Protein AF-A0A355RIX0-F1 (afdb_monomer)

Structure (mmCIF, N/CA/C/O backbone):
data_AF-A0A355RIX0-F1
#
_entry.id   AF-A0A355RIX0-F1
#
loop_
_atom_site.group_PDB
_atom_site.id
_atom_site.type_symbol
_atom_site.label_atom_id
_atom_site.label_alt_id
_atom_site.label_comp_id
_atom_site.label_asym_id
_atom_site.label_entity_id
_atom_site.label_seq_id
_atom_site.pdbx_PDB_ins_code
_atom_site.Cartn_x
_atom_site.Cartn_y
_atom_site.Cartn_z
_atom_site.occupancy
_atom_site.B_iso_or_equiv
_atom_site.auth_seq_id
_atom_site.auth_comp_id
_atom_site.auth_asym_id
_atom_site.auth_atom_id
_atom_site.pdbx_PDB_model_num
ATOM 1 N N . MET A 1 1 ? 2.000 8.463 41.512 1.00 55.62 1 MET A N 1
ATOM 2 C CA . MET A 1 1 ? 0.893 8.810 40.593 1.00 55.62 1 MET A CA 1
ATOM 3 C C . MET A 1 1 ? 0.881 7.784 39.482 1.00 55.62 1 MET A C 1
ATOM 5 O O . MET A 1 1 ? 1.932 7.549 38.903 1.00 55.62 1 MET A O 1
ATOM 9 N N . ASP A 1 2 ? -0.264 7.155 39.244 1.00 76.00 2 ASP A N 1
ATOM 10 C CA . ASP A 1 2 ? -0.423 6.110 38.233 1.00 76.00 2 ASP A CA 1
ATOM 11 C C . ASP A 1 2 ? -0.335 6.712 36.818 1.00 76.00 2 ASP A C 1
ATOM 13 O O . ASP A 1 2 ? -0.989 7.718 36.504 1.00 76.00 2 ASP A O 1
ATOM 17 N N . LEU A 1 3 ? 0.518 6.127 35.974 1.00 73.62 3 LEU A N 1
ATOM 18 C CA . LEU A 1 3 ? 0.704 6.540 34.583 1.00 73.62 3 LEU A CA 1
ATOM 19 C C . LEU A 1 3 ? -0.632 6.483 33.835 1.00 73.62 3 LEU A C 1
ATOM 21 O O . LEU A 1 3 ? -0.938 7.393 33.064 1.00 73.62 3 LEU A O 1
ATOM 25 N N . PHE A 1 4 ? -1.450 5.471 34.129 1.00 76.00 4 PHE A N 1
ATOM 26 C CA . PHE A 1 4 ? -2.758 5.278 33.516 1.00 76.00 4 PHE A CA 1
ATOM 27 C C . PHE A 1 4 ? -3.688 6.475 33.759 1.00 76.00 4 PHE A C 1
ATOM 29 O O . PHE A 1 4 ? -4.165 7.091 32.809 1.00 76.00 4 PHE A O 1
ATOM 36 N N . LEU A 1 5 ? -3.839 6.901 35.018 1.00 77.50 5 LEU A N 1
ATOM 37 C CA . LEU A 1 5 ? -4.667 8.058 35.394 1.00 77.50 5 LEU A CA 1
ATOM 38 C C . LEU A 1 5 ? -4.159 9.373 34.786 1.00 77.50 5 LEU A C 1
ATOM 40 O O . LEU A 1 5 ? -4.931 10.293 34.505 1.00 77.50 5 LEU A O 1
ATOM 44 N N . THR A 1 6 ? -2.845 9.484 34.592 1.00 79.62 6 THR A N 1
ATOM 45 C CA . THR A 1 6 ? -2.223 10.672 33.993 1.00 79.62 6 THR A CA 1
ATOM 46 C C . THR A 1 6 ? -2.480 10.729 32.485 1.00 79.62 6 THR A C 1
ATOM 48 O O . THR A 1 6 ? -2.741 11.806 31.944 1.00 79.62 6 THR A O 1
ATOM 51 N N . LEU A 1 7 ? -2.443 9.575 31.811 1.00 73.88 7 LEU A N 1
ATOM 52 C CA . LEU A 1 7 ? -2.765 9.440 30.391 1.00 73.88 7 LEU A CA 1
ATOM 53 C C . LEU A 1 7 ? -4.255 9.650 30.132 1.00 73.88 7 LEU A C 1
ATOM 55 O O . LEU A 1 7 ? -4.596 10.396 29.222 1.00 73.88 7 LEU A O 1
ATOM 59 N N . GLU A 1 8 ? -5.125 9.080 30.964 1.00 75.00 8 GLU A N 1
ATOM 60 C CA . GLU A 1 8 ? -6.579 9.234 30.868 1.00 75.00 8 GLU A CA 1
ATOM 61 C C . GLU A 1 8 ? -6.997 10.707 31.003 1.00 75.00 8 GLU A C 1
ATOM 63 O O . GLU A 1 8 ? -7.728 11.236 30.165 1.00 75.00 8 GLU A O 1
ATOM 68 N N . LYS A 1 9 ? -6.440 11.436 31.982 1.00 74.62 9 LYS A N 1
ATOM 69 C CA . LYS A 1 9 ? -6.694 12.880 32.153 1.00 74.62 9 LYS A CA 1
ATOM 70 C C . LYS A 1 9 ? -6.189 13.739 30.993 1.00 74.62 9 LYS A C 1
ATOM 72 O O . LYS A 1 9 ? -6.737 14.813 30.751 1.00 74.62 9 LYS A O 1
ATOM 77 N N . LYS A 1 10 ? -5.132 13.303 30.300 1.00 72.56 10 LYS A N 1
ATOM 78 C CA . LYS A 1 10 ? -4.565 13.993 29.127 1.00 72.56 10 LYS A CA 1
ATOM 79 C C . LYS A 1 10 ? -5.122 13.475 27.800 1.00 72.56 10 LYS A C 1
ATOM 81 O O . LYS A 1 10 ? -4.787 14.025 26.747 1.00 72.56 10 LYS A O 1
ATOM 86 N N . GLN A 1 11 ? -5.974 12.453 27.829 1.00 67.38 11 GLN A N 1
ATOM 87 C CA . GLN A 1 11 ? -6.602 11.908 26.641 1.00 67.38 11 GLN A CA 1
ATOM 88 C C . GLN A 1 11 ? -7.603 12.938 26.118 1.00 67.38 11 GLN A C 1
ATOM 90 O O . GLN A 1 11 ? -8.541 13.345 26.805 1.00 67.38 11 GLN A O 1
ATOM 95 N N . ARG A 1 12 ? -7.383 13.423 24.892 1.00 59.34 12 ARG A N 1
ATOM 96 C CA . ARG A 1 12 ? -8.310 14.366 24.260 1.00 59.34 12 ARG A CA 1
ATOM 97 C C . ARG A 1 12 ? -9.691 13.715 24.196 1.00 59.34 12 ARG A C 1
ATOM 99 O O . ARG A 1 12 ? -9.841 12.687 23.542 1.00 59.34 12 ARG A O 1
ATOM 106 N N . LYS A 1 13 ? -10.708 14.360 24.778 1.00 60.53 13 LYS A N 1
ATOM 107 C CA . LYS A 1 13 ? -12.136 14.047 24.564 1.00 60.53 13 LYS A CA 1
ATOM 108 C C . LYS A 1 13 ? -12.578 14.431 23.141 1.00 60.53 13 LYS A C 1
ATOM 110 O O . LYS A 1 13 ? -13.566 15.132 22.954 1.00 60.53 13 LYS A O 1
ATOM 115 N N . GLN A 1 14 ? -11.795 14.074 22.126 1.00 60.41 14 GLN A N 1
ATOM 116 C CA . GLN A 1 14 ? -12.162 14.302 20.736 1.00 60.41 14 GLN A CA 1
ATOM 117 C C . GLN A 1 14 ? -13.136 13.210 20.317 1.00 60.41 14 GLN A C 1
ATOM 119 O O . GLN A 1 14 ? -12.836 12.023 20.426 1.00 60.41 14 GLN A O 1
ATOM 124 N N . ASN A 1 15 ? -14.304 13.627 19.830 1.00 71.81 15 ASN A N 1
ATOM 125 C CA . ASN A 1 15 ? -15.243 12.720 19.193 1.00 71.81 15 ASN A CA 1
ATOM 126 C C . ASN A 1 15 ? -14.520 12.016 18.032 1.00 71.81 15 ASN A C 1
ATOM 128 O O . ASN A 1 15 ? -13.824 12.673 17.252 1.00 71.81 15 ASN A O 1
ATOM 132 N N . TYR A 1 16 ? -14.668 10.695 17.915 1.00 74.19 16 TYR A N 1
ATOM 133 C CA . TYR A 1 16 ? -14.005 9.897 16.880 1.00 74.19 16 TYR A CA 1
ATOM 134 C C . TYR A 1 16 ? -14.241 10.467 15.473 1.00 74.19 16 TYR A C 1
ATOM 136 O O . TYR A 1 16 ? -13.328 10.503 14.650 1.00 74.19 16 TYR A O 1
ATOM 144 N N . GLN A 1 17 ? -15.429 11.027 15.236 1.00 77.50 17 GLN A N 1
ATOM 145 C CA . GLN A 1 17 ? -15.791 11.683 13.977 1.00 77.50 17 GLN A CA 1
ATOM 146 C C . GLN A 1 17 ? -14.834 12.816 13.561 1.00 77.50 17 GLN A C 1
ATOM 148 O O . GLN A 1 17 ? -14.722 13.131 12.382 1.00 77.50 17 GLN A O 1
ATOM 153 N N . GLN A 1 18 ? -14.125 13.424 14.513 1.00 79.88 18 GLN A N 1
ATOM 154 C CA . GLN A 1 18 ? -13.198 14.533 14.281 1.00 79.88 18 GLN A CA 1
ATOM 155 C C . GLN A 1 18 ? -11.724 14.096 14.250 1.00 79.88 18 GLN A C 1
ATOM 157 O O . GLN A 1 18 ? -10.841 14.940 14.058 1.00 79.88 18 GLN A O 1
ATOM 162 N N . CYS A 1 19 ? -11.434 12.807 14.453 1.00 85.56 19 CYS A N 1
ATOM 163 C CA . CYS A 1 19 ? -10.064 12.307 14.479 1.00 85.56 19 CYS A CA 1
ATOM 164 C C . CYS A 1 19 ? -9.436 12.280 13.077 1.00 85.56 19 CYS A C 1
ATOM 166 O O . CYS A 1 19 ? -10.123 12.255 12.055 1.00 85.56 19 CYS A O 1
ATOM 168 N N . SER A 1 20 ? -8.103 12.267 13.018 1.00 88.50 20 SER A N 1
ATOM 169 C CA . SER A 1 20 ? -7.373 12.281 11.745 1.00 88.50 20 SER A CA 1
ATOM 170 C C . SER A 1 20 ? -7.647 11.060 10.866 1.00 88.50 20 SER A C 1
ATOM 172 O O . SER A 1 20 ? -7.604 11.184 9.651 1.00 88.50 20 SER A O 1
ATOM 174 N N . GLU A 1 21 ? -7.908 9.893 11.464 1.00 90.62 21 GLU A N 1
ATOM 175 C CA . GLU A 1 21 ? -8.190 8.665 10.709 1.00 90.62 21 GLU A CA 1
ATOM 176 C C . GLU A 1 21 ? -9.555 8.749 10.019 1.00 90.62 21 GLU A C 1
ATOM 178 O O . GLU A 1 21 ? -9.660 8.429 8.839 1.00 90.62 21 GLU A O 1
ATOM 183 N N . MET A 1 22 ? -10.574 9.267 10.711 1.00 91.81 22 MET A N 1
ATOM 184 C CA . MET A 1 22 ? -11.892 9.481 10.112 1.00 91.81 22 MET A CA 1
ATOM 185 C C . MET A 1 22 ? -11.850 10.547 9.011 1.00 91.81 22 MET A C 1
ATOM 187 O O . MET A 1 22 ? -12.444 10.362 7.955 1.00 91.81 22 MET A O 1
ATOM 191 N N . LYS A 1 23 ? -11.115 11.647 9.224 1.00 92.31 23 LYS A N 1
ATOM 192 C CA . LYS A 1 23 ? -10.926 12.679 8.190 1.00 92.31 23 LYS A CA 1
ATOM 193 C C . LYS A 1 23 ? -10.260 12.108 6.940 1.00 92.31 23 LYS A C 1
ATOM 195 O O . LYS A 1 23 ? -10.802 12.249 5.851 1.00 92.31 23 LYS A O 1
ATOM 200 N N . PHE A 1 24 ? -9.147 11.395 7.121 1.00 94.56 24 PHE A N 1
ATOM 201 C CA . PHE A 1 24 ? -8.442 10.743 6.021 1.00 94.56 24 PHE A CA 1
ATOM 202 C C . PHE A 1 24 ? -9.352 9.767 5.261 1.00 94.56 24 PHE A C 1
ATOM 204 O O . PHE A 1 24 ? -9.346 9.766 4.033 1.00 94.56 24 PHE A O 1
ATOM 211 N N . PHE A 1 25 ? -10.163 8.980 5.974 1.00 95.62 25 PHE A N 1
ATOM 212 C CA . PHE A 1 25 ? -11.131 8.075 5.358 1.00 95.62 25 PHE A CA 1
ATOM 213 C C . PHE A 1 25 ? -12.139 8.821 4.484 1.00 95.62 25 PHE A C 1
ATOM 215 O O . PHE A 1 25 ? -12.270 8.507 3.306 1.00 95.62 25 PHE A O 1
ATOM 222 N N . LEU A 1 26 ? -12.816 9.833 5.031 1.00 94.50 26 LEU A N 1
ATOM 223 C CA . LEU A 1 26 ? -13.840 10.591 4.307 1.00 94.50 26 LEU A CA 1
ATOM 224 C C . LEU A 1 26 ? -13.284 11.282 3.055 1.00 94.50 26 LEU A C 1
ATOM 226 O O . LEU A 1 26 ? -13.952 11.305 2.025 1.00 94.50 26 LEU A O 1
ATOM 230 N N . GLU A 1 27 ? -12.058 11.800 3.129 1.00 95.81 27 GLU A N 1
ATOM 231 C CA . GLU A 1 27 ? -11.375 12.449 2.003 1.00 95.81 27 GLU A CA 1
ATOM 232 C C . GLU A 1 27 ? -11.009 11.472 0.873 1.00 95.81 27 GLU A C 1
ATOM 234 O O . GLU A 1 27 ? -10.894 11.887 -0.278 1.00 95.81 27 GLU A O 1
ATOM 239 N N . ASN A 1 28 ? -10.827 10.182 1.179 1.00 96.75 28 ASN A N 1
ATOM 240 C CA . ASN A 1 28 ? -10.235 9.206 0.257 1.00 96.75 28 ASN A CA 1
ATOM 241 C C . ASN A 1 28 ? -11.103 7.962 -0.002 1.00 96.75 28 ASN A C 1
ATOM 243 O O . ASN A 1 28 ? -10.697 7.081 -0.756 1.00 96.75 28 ASN A O 1
ATOM 247 N N . VAL A 1 29 ? -12.301 7.866 0.582 1.00 96.06 29 VAL A N 1
ATOM 248 C CA . VAL A 1 29 ? -13.184 6.686 0.486 1.00 96.06 29 VAL A CA 1
ATOM 249 C C . VAL A 1 29 ? -13.523 6.299 -0.958 1.00 96.06 29 VAL A C 1
ATOM 251 O O . VAL A 1 29 ? -13.775 5.131 -1.248 1.00 96.06 29 VAL A O 1
ATOM 254 N N . SER A 1 30 ? -13.499 7.257 -1.887 1.00 95.56 30 SER A N 1
ATOM 255 C CA . SER A 1 30 ? -13.737 7.028 -3.315 1.00 95.56 30 SER A CA 1
ATOM 256 C C . SER A 1 30 ? -12.689 6.126 -3.976 1.00 95.56 30 SER A C 1
ATOM 258 O O . SER A 1 30 ? -13.022 5.458 -4.952 1.00 95.56 30 SER A O 1
ATOM 260 N N . ILE A 1 31 ? -11.469 6.053 -3.433 1.00 95.25 31 ILE A N 1
ATOM 261 C CA . ILE A 1 31 ? -10.379 5.191 -3.923 1.00 95.25 31 ILE A CA 1
ATOM 262 C C . ILE A 1 31 ? -10.749 3.706 -3.789 1.00 95.25 31 ILE A C 1
ATOM 264 O O . ILE A 1 31 ? -10.350 2.878 -4.600 1.00 95.25 31 ILE A O 1
ATOM 268 N N . LEU A 1 32 ? -11.600 3.354 -2.820 1.00 94.50 32 LEU A N 1
ATOM 269 C CA . LEU A 1 32 ? -12.076 1.978 -2.640 1.00 94.50 32 LEU A CA 1
ATOM 270 C C . LEU A 1 32 ? -12.951 1.477 -3.805 1.00 94.50 32 LEU A C 1
ATOM 272 O O . LEU A 1 32 ? -13.271 0.297 -3.839 1.00 94.50 32 LEU A O 1
ATOM 276 N N . ASN A 1 33 ? -13.339 2.345 -4.749 1.00 92.56 33 ASN A N 1
ATOM 277 C CA . ASN A 1 33 ? -14.054 1.952 -5.968 1.00 92.56 33 ASN A CA 1
ATOM 278 C C . ASN A 1 33 ? -13.147 1.312 -7.029 1.00 92.56 33 ASN A C 1
ATOM 280 O O . ASN A 1 33 ? -13.660 0.808 -8.023 1.00 92.56 33 ASN A O 1
ATOM 284 N N . GLU A 1 34 ? -11.824 1.382 -6.871 1.00 89.94 34 GLU A N 1
ATOM 285 C CA . GLU A 1 34 ? -10.882 0.872 -7.875 1.00 89.94 34 GLU A CA 1
ATOM 286 C C . GLU A 1 34 ? -10.850 -0.661 -7.967 1.00 89.94 34 GLU A C 1
ATOM 288 O O . GLU A 1 34 ? -10.392 -1.199 -8.973 1.00 89.94 34 GLU A O 1
ATOM 293 N N . ALA A 1 35 ? -11.340 -1.356 -6.938 1.00 91.38 35 ALA A N 1
ATOM 294 C CA . ALA A 1 35 ? -11.408 -2.811 -6.873 1.00 91.38 35 ALA A CA 1
ATOM 295 C C . ALA A 1 35 ? -12.696 -3.240 -6.162 1.00 91.38 35 ALA A C 1
ATOM 297 O O . ALA A 1 35 ? -12.998 -2.753 -5.065 1.00 91.38 35 ALA A O 1
ATOM 298 N N . GLU A 1 36 ? -13.460 -4.156 -6.761 1.00 92.38 36 GLU A N 1
ATOM 299 C CA . GLU A 1 36 ? -14.762 -4.564 -6.229 1.00 92.38 36 GLU A CA 1
ATOM 300 C C . GLU A 1 36 ? -14.643 -5.202 -4.845 1.00 92.38 36 GLU A C 1
ATOM 302 O O . GLU A 1 36 ? -15.502 -4.975 -3.984 1.00 92.38 36 GLU A O 1
ATOM 307 N N . LEU A 1 37 ? -13.538 -5.918 -4.606 1.00 93.25 37 LEU A N 1
ATOM 308 C CA . LEU A 1 37 ? -13.220 -6.560 -3.332 1.00 93.25 37 LEU A CA 1
ATOM 309 C C . LEU A 1 37 ? -13.297 -5.588 -2.143 1.00 93.25 37 LEU A C 1
ATOM 311 O O . LEU A 1 37 ? -13.679 -5.976 -1.038 1.00 93.25 37 LEU A O 1
ATOM 315 N N . PHE A 1 38 ? -12.971 -4.310 -2.352 1.00 94.44 38 PHE A N 1
ATOM 316 C CA . PHE A 1 38 ? -12.872 -3.333 -1.268 1.00 94.44 38 PHE A CA 1
ATOM 317 C C . PHE A 1 38 ? -14.142 -2.512 -1.039 1.00 94.44 38 PHE A C 1
ATOM 319 O O . PHE A 1 38 ? -14.209 -1.733 -0.082 1.00 94.44 38 PHE A O 1
ATOM 326 N N . ASN A 1 39 ? -15.193 -2.732 -1.835 1.00 92.62 39 ASN A N 1
ATOM 327 C CA . ASN A 1 39 ? -16.461 -2.014 -1.702 1.00 92.62 39 ASN A CA 1
ATOM 328 C C . ASN A 1 39 ? -17.101 -2.163 -0.313 1.00 92.62 39 ASN A C 1
ATOM 330 O O . ASN A 1 39 ? -17.778 -1.243 0.156 1.00 92.62 39 ASN A O 1
ATOM 334 N N . ILE A 1 40 ? -16.860 -3.286 0.372 1.00 91.81 40 ILE A N 1
ATOM 335 C CA . ILE A 1 40 ? -17.371 -3.539 1.727 1.00 91.81 40 ILE A CA 1
ATOM 336 C C . ILE A 1 40 ? -16.864 -2.509 2.748 1.00 91.81 40 ILE A C 1
ATOM 338 O O . ILE A 1 40 ? -17.592 -2.143 3.672 1.00 91.81 40 ILE A O 1
ATOM 342 N N . TYR A 1 41 ? -15.662 -1.962 2.546 1.00 93.50 41 TYR A N 1
ATOM 343 C CA . TYR A 1 41 ? -15.029 -1.019 3.470 1.00 93.50 41 TYR A CA 1
ATOM 344 C C . TYR A 1 41 ? -15.534 0.422 3.299 1.00 93.50 41 TYR A C 1
ATOM 346 O O . TYR A 1 41 ? -15.293 1.271 4.155 1.00 93.50 41 TYR A O 1
ATOM 354 N N . LYS A 1 42 ? -16.303 0.715 2.242 1.00 93.00 42 LYS A N 1
ATOM 355 C CA . LYS A 1 42 ? -16.851 2.059 1.979 1.00 93.00 42 LYS A CA 1
ATOM 356 C C . LYS A 1 42 ? -17.873 2.513 3.015 1.00 93.00 42 LYS A C 1
ATOM 358 O O . LYS A 1 42 ? -18.053 3.708 3.223 1.00 93.00 42 LYS A O 1
ATOM 363 N N . LYS A 1 43 ? -18.573 1.563 3.634 1.00 89.12 43 LYS A N 1
ATOM 364 C CA . LYS A 1 43 ? -19.605 1.827 4.646 1.00 89.12 43 LYS A CA 1
ATOM 365 C C . LYS A 1 43 ? -19.057 1.723 6.072 1.00 89.12 43 LYS A C 1
ATOM 367 O O . LYS A 1 43 ? -19.840 1.592 7.011 1.00 89.12 43 LYS A O 1
ATOM 372 N N . ALA A 1 44 ? -17.732 1.758 6.234 1.00 89.62 44 ALA A N 1
ATOM 373 C CA . ALA A 1 44 ? -17.092 1.722 7.539 1.00 89.62 44 ALA A CA 1
ATOM 374 C C . ALA A 1 44 ? -17.617 2.859 8.428 1.00 89.62 44 ALA A C 1
ATOM 376 O O . ALA A 1 44 ? -17.471 4.039 8.114 1.00 89.62 44 ALA A O 1
ATOM 377 N N . SER A 1 45 ? -18.244 2.486 9.541 1.00 83.62 45 SER A N 1
ATOM 378 C CA . SER A 1 45 ? -18.788 3.425 10.528 1.00 83.62 45 SER A CA 1
ATOM 379 C C . SER A 1 45 ? -18.138 3.273 11.900 1.00 83.62 45 SER A C 1
ATOM 381 O O . SER A 1 45 ? -18.082 4.233 12.670 1.00 83.62 45 SER A O 1
ATOM 383 N N . LYS A 1 46 ? -17.622 2.078 12.216 1.00 89.44 46 LYS A N 1
ATOM 384 C CA . LYS A 1 46 ? -16.933 1.813 13.479 1.00 89.44 46 LYS A CA 1
ATOM 385 C C . LYS A 1 46 ? -15.467 2.239 13.393 1.00 89.44 46 LYS A C 1
ATOM 387 O O . LYS A 1 46 ? -14.856 2.099 12.332 1.00 89.44 46 LYS A O 1
ATOM 392 N N . PRO A 1 47 ? -14.854 2.645 14.521 1.00 89.69 47 PRO A N 1
ATOM 393 C CA . PRO A 1 47 ? -13.469 3.096 14.538 1.00 89.69 47 PRO A CA 1
ATOM 394 C C . PRO A 1 47 ? -12.469 2.128 13.911 1.00 89.69 47 PRO A C 1
ATOM 396 O O . PRO A 1 47 ? -11.585 2.541 13.166 1.00 89.69 47 PRO A O 1
ATOM 399 N N . PHE A 1 48 ? -12.620 0.835 14.194 1.00 91.25 48 PHE A N 1
ATOM 400 C CA . PHE A 1 48 ? -11.704 -0.178 13.683 1.00 91.25 48 PHE A CA 1
ATOM 401 C C . PHE A 1 48 ? -11.924 -0.478 12.193 1.00 91.25 48 PHE A C 1
ATOM 403 O O . PHE A 1 48 ? -10.955 -0.681 11.465 1.00 91.25 48 PHE A O 1
ATOM 410 N N . ASP A 1 49 ? -13.168 -0.426 11.710 1.00 92.94 49 ASP A N 1
ATOM 411 C CA . ASP A 1 49 ? -13.477 -0.617 10.287 1.00 92.94 49 ASP A CA 1
ATOM 412 C C . ASP A 1 49 ? -12.857 0.496 9.437 1.00 92.94 49 ASP A C 1
ATOM 414 O O . ASP A 1 49 ? -12.341 0.245 8.352 1.00 92.94 49 ASP A O 1
ATOM 418 N N . VAL A 1 50 ? -12.832 1.722 9.961 1.00 94.19 50 VAL A N 1
ATOM 419 C CA . VAL A 1 50 ? -12.156 2.855 9.320 1.00 94.19 50 VAL A CA 1
ATOM 420 C C . VAL A 1 50 ? -10.641 2.650 9.284 1.00 94.19 50 VAL A C 1
ATOM 422 O O . VAL A 1 50 ? -10.013 2.958 8.278 1.00 94.19 50 VAL A O 1
ATOM 425 N N . VAL A 1 51 ? -10.034 2.082 10.334 1.00 94.44 51 VAL A N 1
ATOM 426 C CA . VAL A 1 51 ? -8.602 1.725 10.304 1.00 94.44 51 VAL A CA 1
ATOM 427 C C . VAL A 1 51 ? -8.326 0.689 9.211 1.00 94.44 51 VAL A C 1
ATOM 429 O O . VAL A 1 51 ? -7.352 0.832 8.471 1.00 94.44 51 VAL A O 1
ATOM 432 N N . ARG A 1 52 ? -9.197 -0.320 9.065 1.00 95.44 52 ARG A N 1
ATOM 433 C CA . ARG A 1 52 ? -9.109 -1.305 7.975 1.00 95.44 52 ARG A CA 1
ATOM 434 C C . ARG A 1 52 ? -9.219 -0.631 6.605 1.00 95.44 52 ARG A C 1
ATOM 436 O O . ARG A 1 52 ? -8.355 -0.829 5.755 1.00 95.44 52 ARG A O 1
ATOM 443 N N . ALA A 1 53 ? -10.224 0.220 6.417 1.00 96.56 53 ALA A N 1
ATOM 444 C CA . ALA A 1 53 ? -10.413 0.965 5.178 1.00 96.56 53 ALA A CA 1
ATOM 445 C C . ALA A 1 53 ? -9.194 1.841 4.842 1.00 96.56 53 ALA A C 1
ATOM 447 O O . ALA A 1 53 ? -8.694 1.812 3.720 1.00 96.56 53 ALA A O 1
ATOM 448 N N . ASN A 1 54 ? -8.655 2.562 5.826 1.00 96.56 54 ASN A N 1
ATOM 449 C CA . ASN A 1 54 ? -7.493 3.431 5.648 1.00 96.56 54 ASN A CA 1
ATOM 450 C C . ASN A 1 54 ? -6.230 2.665 5.266 1.00 96.56 54 ASN A C 1
ATOM 452 O O . ASN A 1 54 ? -5.425 3.180 4.491 1.00 96.56 54 ASN A O 1
ATOM 456 N N . LEU A 1 55 ? -6.057 1.444 5.775 1.00 97.00 55 LEU A N 1
ATOM 457 C CA . LEU A 1 55 ? -4.951 0.580 5.379 1.00 97.00 55 LEU A CA 1
ATOM 458 C C . LEU A 1 55 ? -5.011 0.272 3.880 1.00 97.00 55 LEU A C 1
ATOM 460 O O . LEU A 1 55 ? -4.015 0.451 3.179 1.00 97.00 55 LEU A O 1
ATOM 464 N N . ILE A 1 56 ? -6.186 -0.128 3.389 1.00 97.44 56 ILE A N 1
ATOM 465 C CA . ILE A 1 56 ? -6.422 -0.418 1.969 1.00 9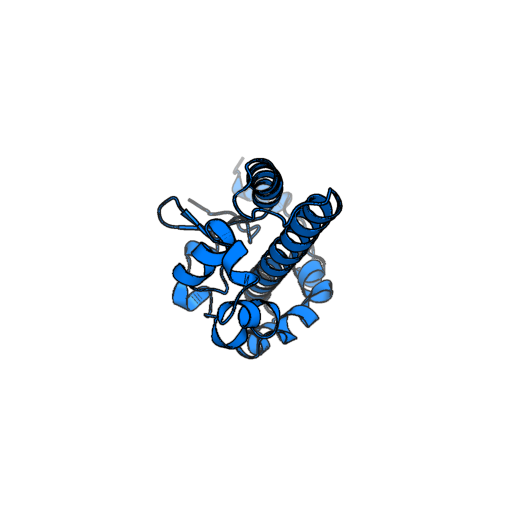7.44 56 ILE A CA 1
ATOM 466 C C . ILE A 1 56 ? -6.215 0.843 1.126 1.00 97.44 56 ILE A C 1
ATOM 468 O O . ILE A 1 56 ? -5.481 0.808 0.143 1.00 97.44 56 ILE A O 1
ATOM 472 N N . ILE A 1 57 ? -6.791 1.976 1.538 1.00 97.25 57 ILE A N 1
ATOM 473 C CA . ILE A 1 57 ? -6.638 3.261 0.838 1.00 97.25 57 ILE A CA 1
ATOM 474 C C . ILE A 1 57 ? -5.156 3.622 0.690 1.00 97.25 57 ILE A C 1
ATOM 476 O O . ILE A 1 57 ? -4.701 3.929 -0.410 1.00 97.25 57 ILE A O 1
ATOM 480 N N . ARG A 1 58 ? -4.379 3.550 1.776 1.00 97.31 58 ARG A N 1
ATOM 481 C CA . ARG A 1 58 ? -2.939 3.847 1.742 1.00 97.31 58 ARG A CA 1
ATOM 482 C C . ARG A 1 58 ? -2.167 2.855 0.871 1.00 97.31 58 ARG A C 1
ATOM 484 O O . ARG A 1 58 ? -1.208 3.251 0.219 1.00 97.31 58 ARG A O 1
ATOM 491 N N . ALA A 1 59 ? -2.578 1.589 0.825 1.00 97.19 59 ALA A N 1
ATOM 492 C CA . ALA A 1 59 ? -1.980 0.595 -0.063 1.00 97.19 59 ALA A CA 1
ATOM 493 C C . ALA A 1 59 ? -2.215 0.927 -1.548 1.00 97.19 59 ALA A C 1
ATOM 495 O O . ALA A 1 59 ? -1.273 0.864 -2.340 1.00 97.19 59 ALA A O 1
ATOM 496 N N . ILE A 1 60 ? -3.435 1.337 -1.915 1.00 96.62 60 ILE A N 1
ATOM 497 C CA . ILE A 1 60 ? -3.764 1.784 -3.279 1.00 96.62 60 ILE A CA 1
ATOM 498 C C . ILE A 1 60 ? -2.982 3.060 -3.621 1.00 96.62 60 ILE A C 1
ATOM 500 O O . ILE A 1 60 ? -2.345 3.140 -4.669 1.00 96.62 60 ILE A O 1
ATOM 504 N N . GLN A 1 61 ? -2.924 4.028 -2.704 1.00 96.62 61 GLN A N 1
ATOM 505 C CA . GLN A 1 61 ? -2.122 5.243 -2.887 1.00 96.62 61 GLN A CA 1
ATOM 506 C C . GLN A 1 61 ? -0.629 4.937 -3.076 1.00 96.62 61 GLN A C 1
ATOM 508 O O . GLN A 1 61 ? 0.010 5.538 -3.940 1.00 96.62 61 GLN A O 1
ATOM 513 N N . ASN A 1 62 ? -0.073 3.987 -2.315 1.00 96.88 62 ASN A N 1
ATOM 514 C CA . ASN A 1 62 ? 1.302 3.524 -2.494 1.00 96.88 62 ASN A CA 1
ATOM 515 C C . ASN A 1 62 ? 1.517 2.944 -3.895 1.00 96.88 62 ASN A C 1
ATOM 517 O O . ASN A 1 62 ? 2.470 3.345 -4.565 1.00 96.88 62 ASN A O 1
ATOM 521 N N . LYS A 1 63 ? 0.637 2.038 -4.351 1.00 95.88 63 LYS A N 1
ATOM 522 C CA . LYS A 1 63 ? 0.679 1.465 -5.708 1.00 95.88 63 LYS A CA 1
ATOM 523 C C . LYS A 1 63 ? 0.747 2.575 -6.754 1.00 95.88 63 LYS A C 1
ATOM 525 O O . LYS A 1 63 ? 1.678 2.619 -7.559 1.00 95.88 63 LYS A O 1
ATOM 530 N N . ASP A 1 64 ? -0.209 3.492 -6.706 1.00 95.19 64 ASP A N 1
ATOM 531 C CA . ASP A 1 64 ? -0.332 4.581 -7.666 1.00 95.19 64 ASP A CA 1
ATOM 532 C C . ASP A 1 64 ? 0.874 5.519 -7.651 1.00 95.19 64 ASP A C 1
ATOM 534 O O . ASP A 1 64 ? 1.356 5.956 -8.701 1.00 95.19 64 ASP A O 1
ATOM 538 N N . TYR A 1 65 ? 1.396 5.822 -6.466 1.00 95.88 65 TYR A N 1
ATOM 539 C CA . TYR A 1 65 ? 2.575 6.661 -6.327 1.00 95.88 65 TYR A CA 1
ATOM 540 C C . TYR A 1 65 ? 3.829 5.988 -6.887 1.00 95.88 65 TYR A C 1
ATOM 542 O O . TYR A 1 65 ? 4.588 6.640 -7.611 1.00 95.88 65 TYR A O 1
ATOM 550 N N . ILE A 1 66 ? 4.032 4.695 -6.612 1.00 94.81 66 ILE A N 1
ATOM 551 C CA . ILE A 1 66 ? 5.149 3.910 -7.155 1.00 94.81 66 ILE A CA 1
ATOM 552 C C . ILE A 1 66 ? 5.078 3.897 -8.685 1.00 94.81 66 ILE A C 1
ATOM 554 O O . ILE A 1 66 ? 6.053 4.245 -9.352 1.00 94.81 66 ILE A O 1
ATOM 558 N N . GLU A 1 67 ? 3.913 3.577 -9.251 1.00 94.06 67 GLU A N 1
ATOM 559 C CA . GLU A 1 67 ? 3.695 3.512 -10.699 1.00 94.06 67 GLU A CA 1
ATOM 560 C C . GLU A 1 67 ? 3.940 4.856 -11.391 1.00 94.06 67 GLU A C 1
ATOM 562 O O . GLU A 1 67 ? 4.684 4.940 -12.374 1.00 94.06 67 GLU A O 1
ATOM 567 N N . ARG A 1 68 ? 3.351 5.938 -10.866 1.00 93.69 68 ARG A N 1
ATOM 568 C CA . ARG A 1 68 ? 3.520 7.287 -11.424 1.00 93.69 68 ARG A CA 1
ATOM 569 C C . ARG A 1 68 ? 4.964 7.762 -11.309 1.00 93.69 68 ARG A C 1
ATOM 571 O O . ARG A 1 68 ? 5.472 8.374 -12.250 1.00 93.69 68 ARG A O 1
ATOM 578 N N . SER A 1 69 ? 5.624 7.495 -10.184 1.00 92.81 69 SER A N 1
ATOM 579 C CA . SER A 1 69 ? 7.025 7.871 -9.968 1.00 92.81 69 SER A CA 1
ATOM 580 C C . SER A 1 69 ? 7.940 7.122 -10.927 1.00 92.81 69 SER A C 1
ATOM 582 O O . SER A 1 69 ? 8.758 7.746 -11.599 1.00 92.81 69 SER A O 1
ATOM 584 N N . TYR A 1 70 ? 7.731 5.815 -11.081 1.00 90.75 70 TYR A N 1
ATOM 585 C CA . TYR A 1 70 ? 8.487 5.000 -12.021 1.00 90.75 70 TYR A CA 1
ATOM 586 C C . TYR A 1 70 ? 8.338 5.499 -13.464 1.00 90.75 70 TYR A C 1
ATOM 588 O O . TYR A 1 70 ? 9.336 5.742 -14.139 1.00 90.75 70 TYR A O 1
ATOM 596 N N . LEU A 1 71 ? 7.108 5.763 -13.920 1.00 89.38 71 LEU A N 1
ATOM 597 C CA . LEU A 1 71 ? 6.869 6.312 -15.259 1.00 89.38 71 LEU A CA 1
ATOM 598 C C . LEU A 1 71 ? 7.540 7.676 -15.472 1.00 89.38 71 LEU A C 1
ATOM 600 O O . LEU A 1 71 ? 8.042 7.940 -16.564 1.00 89.38 71 LEU A O 1
ATOM 604 N N . LYS A 1 72 ? 7.552 8.551 -14.459 1.00 89.69 72 LYS A N 1
ATOM 605 C CA . LYS A 1 72 ? 8.232 9.855 -14.536 1.00 89.69 72 LYS A CA 1
ATOM 606 C C . LYS A 1 72 ? 9.748 9.698 -14.651 1.00 89.69 72 LYS A C 1
ATOM 608 O O . LYS A 1 72 ? 10.350 10.365 -15.487 1.00 89.69 72 LYS A O 1
ATOM 613 N N . ILE A 1 73 ? 10.335 8.811 -13.848 1.00 88.81 73 ILE A N 1
ATOM 614 C CA . ILE A 1 73 ? 11.775 8.522 -13.833 1.00 88.81 73 ILE A CA 1
ATOM 615 C C . ILE A 1 73 ? 12.224 7.928 -15.177 1.00 88.81 73 ILE A C 1
ATOM 617 O O . ILE A 1 73 ? 13.194 8.389 -15.768 1.00 88.81 73 ILE A O 1
ATOM 621 N N . VAL A 1 74 ? 11.487 6.949 -15.706 1.00 85.88 74 VAL A N 1
ATOM 622 C CA . VAL A 1 74 ? 11.801 6.323 -17.002 1.00 85.88 74 VAL A CA 1
ATOM 623 C C . VAL A 1 74 ? 11.699 7.341 -18.144 1.00 85.88 74 VAL A C 1
ATOM 625 O O . VAL A 1 74 ? 12.586 7.415 -18.994 1.00 85.88 74 VAL A O 1
ATOM 628 N N . LYS A 1 75 ? 10.649 8.175 -18.157 1.00 83.12 75 LYS A N 1
ATOM 629 C CA . LYS A 1 75 ? 10.479 9.225 -19.176 1.00 83.12 75 LYS A CA 1
ATOM 630 C C . LYS A 1 75 ? 11.594 10.270 -19.136 1.00 83.12 75 LYS A C 1
ATOM 632 O O . LYS A 1 75 ? 12.073 10.665 -20.194 1.00 83.12 75 LYS A O 1
ATOM 637 N N . SER A 1 76 ? 12.003 10.722 -17.949 1.00 81.81 76 SER A N 1
ATOM 638 C CA . SER A 1 76 ? 13.066 11.727 -17.819 1.00 81.81 76 SER A CA 1
ATOM 639 C C . SER A 1 76 ? 14.435 11.201 -18.255 1.00 81.81 76 SER A C 1
ATOM 641 O O . SER A 1 76 ? 15.259 11.980 -18.735 1.00 81.81 76 SER A O 1
ATOM 643 N N . ASP A 1 77 ? 14.663 9.893 -18.142 1.00 78.94 77 ASP A N 1
ATOM 644 C CA . ASP A 1 77 ? 15.862 9.244 -18.669 1.00 78.94 77 ASP A CA 1
ATO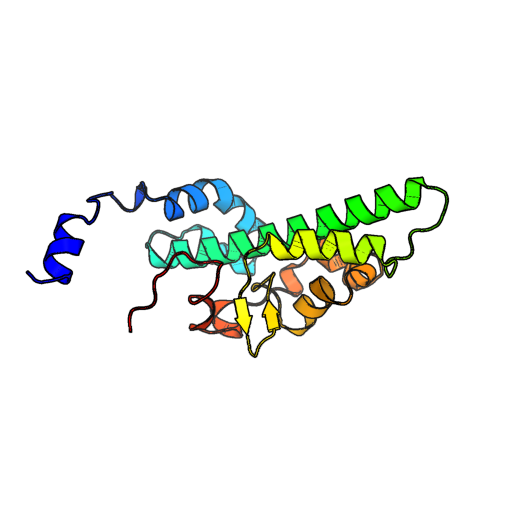M 645 C C . ASP A 1 77 ? 15.800 9.083 -20.200 1.00 78.94 77 ASP A C 1
ATOM 647 O O . ASP A 1 77 ? 16.770 9.389 -20.889 1.00 78.94 77 ASP A O 1
ATOM 651 N N . THR A 1 78 ? 14.624 8.745 -20.750 1.00 68.50 78 THR A N 1
ATOM 652 C CA . THR A 1 78 ? 14.402 8.591 -22.209 1.00 68.50 78 THR A CA 1
ATOM 653 C C . THR A 1 78 ? 14.631 9.889 -22.989 1.00 68.50 78 THR A C 1
ATOM 655 O O . THR A 1 78 ? 15.146 9.879 -24.105 1.00 68.50 78 THR A O 1
ATOM 658 N N . LEU A 1 79 ? 14.272 11.038 -22.402 1.00 61.75 79 LEU A N 1
ATOM 659 C CA . LEU A 1 79 ? 14.466 12.359 -23.018 1.00 61.75 79 LEU A CA 1
ATOM 660 C C . LEU A 1 79 ? 15.946 12.695 -23.285 1.00 61.75 79 LEU A C 1
ATOM 662 O O . LEU A 1 79 ? 16.228 13.651 -24.001 1.00 61.75 79 LEU A O 1
ATOM 666 N N . LYS A 1 80 ? 16.892 11.910 -22.750 1.00 62.28 80 LYS A N 1
ATOM 667 C CA . LYS A 1 80 ? 18.335 12.060 -22.992 1.00 62.28 80 LYS A CA 1
ATOM 668 C C . LYS A 1 80 ? 18.828 11.343 -24.258 1.00 62.28 80 LYS A C 1
ATOM 670 O O . LYS A 1 80 ? 20.033 11.296 -24.477 1.00 62.28 80 LYS A O 1
ATOM 675 N N . GLY A 1 81 ? 17.922 10.815 -25.087 1.00 55.88 81 GLY A N 1
ATOM 676 C CA . GLY A 1 81 ? 18.225 10.300 -26.430 1.00 55.88 81 GLY A CA 1
ATOM 677 C C . GLY A 1 81 ? 18.481 8.793 -26.524 1.00 55.88 81 GLY A C 1
ATOM 678 O O . GLY A 1 81 ? 18.595 8.283 -27.633 1.00 55.88 81 GLY A O 1
ATOM 679 N N . ASN A 1 82 ? 18.505 8.075 -25.397 1.00 61.62 82 ASN A N 1
ATOM 680 C CA . ASN A 1 82 ? 18.644 6.617 -25.357 1.00 61.62 82 ASN A CA 1
ATOM 681 C C . ASN A 1 82 ? 17.337 5.967 -24.883 1.00 61.62 82 ASN A C 1
ATOM 683 O O . ASN A 1 82 ? 16.620 6.542 -24.060 1.00 61.62 82 ASN A O 1
ATOM 687 N N . GLU A 1 83 ? 17.037 4.753 -25.360 1.00 64.00 83 GLU A N 1
ATOM 688 C CA . GLU A 1 83 ? 16.002 3.930 -24.729 1.00 64.00 83 GLU A CA 1
ATOM 689 C C . GLU A 1 83 ? 16.368 3.735 -23.246 1.00 64.00 83 GLU A C 1
ATOM 691 O O . GLU A 1 83 ? 17.509 3.374 -22.942 1.00 64.00 83 GLU A O 1
ATOM 696 N N . PRO A 1 84 ? 15.449 4.011 -22.307 1.00 64.38 84 PRO A N 1
ATOM 697 C CA . PRO A 1 84 ? 15.753 3.957 -20.886 1.00 64.38 84 PRO A CA 1
ATOM 698 C C . PRO A 1 84 ? 16.042 2.507 -20.501 1.00 64.38 84 PRO A C 1
ATOM 700 O O . PRO A 1 84 ? 15.151 1.661 -20.591 1.00 64.38 84 PRO A O 1
ATOM 703 N N . ASP A 1 85 ? 17.262 2.213 -20.041 1.00 69.81 85 ASP A N 1
ATOM 704 C CA . ASP A 1 85 ? 17.548 0.926 -19.409 1.00 69.81 85 ASP A CA 1
ATOM 705 C C . ASP A 1 85 ? 16.841 0.902 -18.047 1.00 69.81 85 ASP A C 1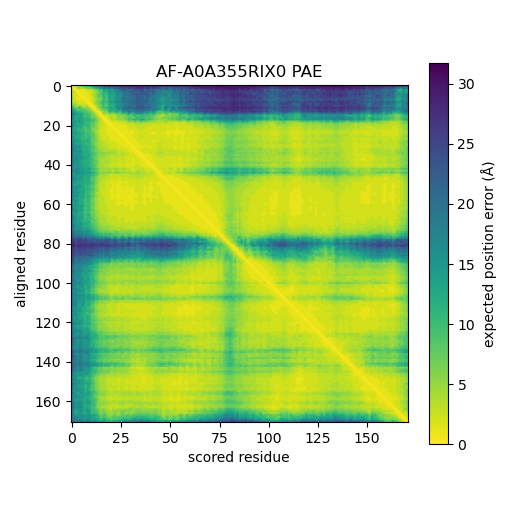
ATOM 707 O O . ASP A 1 85 ? 17.264 1.612 -17.130 1.00 69.81 85 ASP A O 1
ATOM 711 N N . PRO A 1 86 ? 15.788 0.084 -17.861 1.00 64.25 86 PRO A N 1
ATOM 712 C CA . PRO A 1 86 ? 15.053 0.021 -16.604 1.00 64.25 86 PRO A CA 1
ATOM 713 C C . PRO A 1 86 ? 15.909 -0.435 -15.417 1.00 64.25 86 PRO A C 1
ATOM 715 O O . PRO A 1 86 ? 15.492 -0.272 -14.271 1.00 64.25 86 PRO A O 1
ATOM 718 N N . ASN A 1 87 ? 17.068 -1.040 -15.690 1.00 68.69 87 ASN A N 1
ATOM 719 C CA . ASN A 1 87 ? 18.024 -1.504 -14.695 1.00 68.69 87 ASN A CA 1
ATOM 720 C C . ASN A 1 87 ? 19.155 -0.506 -14.434 1.00 68.69 87 ASN A C 1
ATOM 722 O O . ASN A 1 87 ? 20.056 -0.830 -13.651 1.00 68.69 87 ASN A O 1
ATOM 726 N N . SER A 1 88 ? 19.115 0.681 -15.047 1.00 78.19 88 SER A N 1
ATOM 727 C CA . SER A 1 88 ? 20.171 1.668 -14.873 1.00 78.19 88 SER A CA 1
ATOM 728 C C . SER A 1 88 ? 20.311 2.062 -13.392 1.00 78.19 88 SER A C 1
ATOM 730 O O . SER A 1 88 ? 19.306 2.184 -12.677 1.00 78.19 88 SER A O 1
ATOM 732 N N . PRO A 1 89 ? 21.544 2.282 -12.895 1.00 80.25 89 PRO A N 1
ATOM 733 C CA . PRO A 1 89 ? 21.775 2.653 -11.498 1.00 80.25 89 PRO A CA 1
ATOM 734 C C . PRO A 1 89 ? 20.990 3.903 -11.082 1.00 80.25 89 PRO A C 1
ATOM 736 O O . PRO A 1 89 ? 20.395 3.937 -10.013 1.00 80.25 89 PRO A O 1
ATOM 739 N N . LYS A 1 90 ? 20.870 4.885 -11.986 1.00 82.25 90 LYS A N 1
ATOM 740 C CA . LYS A 1 90 ? 20.134 6.135 -11.742 1.00 82.25 90 LYS A CA 1
ATOM 741 C C . LYS A 1 90 ? 18.649 5.904 -11.460 1.00 82.25 90 LYS A C 1
ATOM 743 O O . LYS A 1 90 ? 18.082 6.568 -10.595 1.00 82.25 90 LYS A O 1
ATOM 748 N N . ILE A 1 91 ? 18.013 4.980 -12.186 1.00 83.50 91 ILE A N 1
ATOM 749 C CA . ILE A 1 91 ? 16.604 4.635 -11.961 1.00 83.50 91 ILE A CA 1
ATOM 750 C C . ILE A 1 91 ? 16.451 3.914 -10.622 1.00 83.50 91 ILE A C 1
ATOM 752 O O . ILE A 1 91 ? 15.516 4.214 -9.879 1.00 83.50 91 ILE A O 1
ATOM 756 N N . LYS A 1 92 ? 17.380 3.009 -10.287 1.00 85.12 92 LYS A N 1
ATOM 757 C CA . LYS A 1 92 ? 17.376 2.301 -8.999 1.00 85.12 92 LYS A CA 1
ATOM 758 C C . LYS A 1 92 ? 17.512 3.262 -7.819 1.00 85.12 92 LYS A C 1
ATOM 760 O O . LYS A 1 92 ? 16.690 3.194 -6.911 1.00 85.12 92 LYS A O 1
ATOM 765 N N . ASP A 1 93 ? 18.459 4.195 -7.872 1.00 87.38 93 ASP A N 1
ATOM 766 C CA . ASP A 1 93 ? 18.682 5.177 -6.803 1.00 87.38 93 ASP A CA 1
ATOM 767 C C . ASP A 1 93 ? 17.455 6.083 -6.607 1.00 87.38 93 ASP A C 1
ATOM 769 O O . ASP A 1 93 ? 17.002 6.319 -5.484 1.00 87.38 93 ASP A O 1
ATOM 773 N N . ALA A 1 94 ? 16.857 6.552 -7.708 1.00 88.00 94 ALA A N 1
ATOM 774 C CA . ALA A 1 94 ? 15.645 7.366 -7.661 1.00 88.00 94 ALA A CA 1
ATOM 775 C C . ALA A 1 94 ? 14.447 6.593 -7.081 1.00 88.00 94 ALA A C 1
ATOM 777 O O . ALA A 1 94 ? 13.668 7.147 -6.303 1.00 88.00 94 ALA A O 1
ATOM 778 N N . LEU A 1 95 ? 14.306 5.308 -7.421 1.00 88.94 95 LEU A N 1
ATOM 779 C CA . LEU A 1 95 ? 13.275 4.443 -6.849 1.00 88.94 95 LEU A CA 1
ATOM 780 C C . LEU A 1 95 ? 13.514 4.158 -5.364 1.00 88.94 95 LEU A C 1
ATOM 782 O O . LEU A 1 95 ? 12.558 4.125 -4.593 1.00 88.94 95 LEU A O 1
ATOM 786 N N . GLU A 1 96 ? 14.760 3.996 -4.925 1.00 90.75 96 GLU A N 1
ATOM 787 C CA . GLU A 1 96 ? 15.058 3.789 -3.506 1.00 90.75 96 GLU A CA 1
ATOM 788 C C . GLU A 1 96 ? 14.585 4.979 -2.655 1.00 90.75 96 GLU A C 1
ATOM 790 O O . GLU A 1 96 ? 14.007 4.791 -1.581 1.00 90.75 96 GLU A O 1
ATOM 795 N N . LEU A 1 97 ? 14.752 6.208 -3.157 1.00 90.75 97 LEU A N 1
ATOM 796 C CA . LEU A 1 97 ? 14.224 7.414 -2.510 1.00 90.75 97 LEU A CA 1
ATOM 797 C C . LEU A 1 97 ? 12.693 7.403 -2.428 1.00 90.75 97 LEU A C 1
ATOM 799 O O . LEU A 1 97 ? 12.135 7.750 -1.386 1.00 90.75 97 LEU A O 1
ATOM 803 N N . VAL A 1 98 ? 12.015 6.950 -3.489 1.00 92.56 98 VAL A N 1
ATOM 804 C CA . VAL A 1 98 ? 10.556 6.755 -3.494 1.00 92.56 98 VAL A CA 1
ATOM 805 C C . VAL A 1 98 ? 10.162 5.784 -2.377 1.00 92.56 98 VAL A C 1
ATOM 807 O O . VAL A 1 98 ? 9.354 6.140 -1.521 1.00 92.56 98 VAL A O 1
ATOM 810 N N . PHE A 1 99 ? 10.789 4.607 -2.302 1.00 93.25 99 PHE A N 1
ATOM 811 C CA . PHE A 1 99 ? 10.470 3.591 -1.293 1.00 93.25 99 PHE A CA 1
ATOM 812 C C . PHE A 1 99 ? 10.775 4.010 0.148 1.00 93.25 99 PHE A C 1
ATOM 814 O O . PHE A 1 99 ? 10.076 3.572 1.063 1.00 93.25 99 PHE A O 1
ATOM 821 N N . LYS A 1 100 ? 11.790 4.851 0.383 1.00 91.50 100 LYS A N 1
ATOM 822 C CA . LYS A 1 100 ? 12.105 5.371 1.729 1.00 91.50 100 LYS A CA 1
ATOM 823 C C . LYS A 1 100 ? 10.988 6.237 2.309 1.00 91.50 100 LYS A C 1
ATOM 825 O O . LYS A 1 100 ? 10.848 6.293 3.527 1.00 91.50 100 LYS A O 1
ATOM 830 N N . SER A 1 101 ? 10.205 6.891 1.454 1.00 89.38 101 SER A N 1
ATOM 831 C CA . SER A 1 101 ? 9.123 7.790 1.871 1.00 89.38 101 SER A CA 1
ATOM 832 C C . SER A 1 101 ? 7.794 7.088 2.167 1.00 89.38 101 SER A C 1
ATOM 834 O O . SER A 1 101 ? 6.890 7.710 2.723 1.00 89.38 101 SER A O 1
ATOM 836 N N . LEU A 1 102 ? 7.657 5.808 1.804 1.00 94.44 102 LEU A N 1
ATOM 837 C CA . LEU A 1 102 ? 6.374 5.110 1.835 1.00 94.44 102 LEU A CA 1
ATOM 838 C C . LEU A 1 102 ? 6.177 4.289 3.112 1.00 94.44 102 LEU A C 1
ATOM 840 O O . LEU A 1 102 ? 7.126 3.661 3.597 1.00 94.44 102 LEU A O 1
ATOM 844 N N . PRO A 1 103 ? 4.937 4.220 3.634 1.00 94.81 103 PRO A N 1
ATOM 845 C CA . PRO A 1 103 ? 4.601 3.251 4.661 1.00 94.81 103 PRO A CA 1
ATOM 846 C C . PRO A 1 103 ? 4.756 1.836 4.099 1.00 94.81 103 PRO A C 1
ATOM 848 O O . PRO A 1 103 ? 4.496 1.578 2.923 1.00 94.81 103 PRO A O 1
ATOM 851 N N . TYR A 1 104 ? 5.175 0.917 4.959 1.00 95.81 104 TYR A N 1
ATOM 852 C CA . TYR A 1 104 ? 5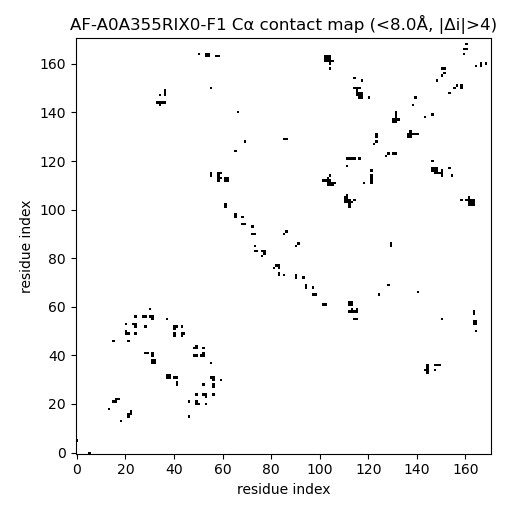.322 -0.490 4.625 1.00 95.81 104 TYR A CA 1
ATOM 853 C C . TYR A 1 104 ? 4.913 -1.372 5.803 1.00 95.81 104 TYR A C 1
ATOM 855 O O . TYR A 1 104 ? 4.872 -0.948 6.963 1.00 95.81 104 TYR A O 1
ATOM 863 N N . TYR A 1 105 ? 4.631 -2.626 5.490 1.00 95.69 105 TYR A N 1
ATOM 864 C CA . TYR A 1 105 ? 4.472 -3.704 6.449 1.00 95.69 105 TYR A CA 1
ATOM 865 C C . TYR A 1 105 ? 5.704 -4.609 6.378 1.00 95.69 105 TYR A C 1
ATOM 867 O O . TYR A 1 105 ? 6.153 -4.953 5.287 1.00 95.69 105 TYR A O 1
ATOM 875 N N . LEU A 1 106 ? 6.294 -4.948 7.525 1.00 94.38 106 LEU A N 1
ATOM 876 C CA . LEU A 1 106 ? 7.461 -5.824 7.585 1.00 94.38 106 LEU A CA 1
ATOM 877 C C . LEU A 1 106 ? 7.004 -7.266 7.834 1.00 94.38 106 LEU A C 1
ATOM 879 O O . LEU A 1 106 ? 6.544 -7.588 8.927 1.00 94.38 106 LEU A O 1
ATOM 883 N N . LEU A 1 107 ? 7.173 -8.131 6.837 1.00 92.69 107 LEU A N 1
ATOM 884 C CA . LEU A 1 107 ? 6.852 -9.555 6.912 1.00 92.69 107 LEU A CA 1
ATOM 885 C C . LEU A 1 107 ? 8.127 -10.362 6.675 1.00 92.69 107 LEU A C 1
ATOM 887 O O . LEU A 1 107 ? 8.723 -10.264 5.610 1.00 92.69 107 LEU A O 1
ATOM 891 N N . ASN A 1 108 ? 8.568 -11.159 7.652 1.00 89.50 108 ASN A N 1
ATOM 892 C CA . ASN A 1 108 ? 9.757 -12.017 7.521 1.00 89.50 108 ASN A CA 1
ATOM 893 C C . ASN A 1 108 ? 11.016 -11.281 7.009 1.00 89.50 108 ASN A C 1
ATOM 895 O O . ASN A 1 108 ? 11.763 -11.815 6.197 1.00 89.50 108 ASN A O 1
ATOM 899 N N . LYS A 1 109 ? 11.260 -10.057 7.509 1.00 88.81 109 LYS A N 1
ATOM 900 C CA . LYS A 1 109 ? 12.343 -9.133 7.091 1.00 88.81 109 LYS A CA 1
ATOM 901 C C . LYS A 1 109 ? 12.176 -8.504 5.702 1.00 88.81 109 LYS A C 1
ATOM 903 O O . LYS A 1 109 ? 13.031 -7.722 5.293 1.00 88.81 109 LYS A O 1
ATOM 908 N N . GLU A 1 110 ? 11.075 -8.763 5.013 1.00 91.19 110 GLU A N 1
ATOM 909 C CA . GLU A 1 110 ? 10.755 -8.148 3.730 1.00 91.19 110 GLU A CA 1
ATOM 910 C C . GLU A 1 110 ? 9.733 -7.023 3.891 1.00 91.19 110 GLU A C 1
ATOM 912 O O . GLU A 1 110 ? 8.820 -7.091 4.718 1.00 91.19 110 GLU A O 1
ATOM 917 N N . LYS A 1 111 ? 9.895 -5.961 3.098 1.00 94.19 111 LYS A N 1
ATOM 918 C CA . LYS A 1 111 ? 8.997 -4.805 3.111 1.00 94.19 111 LYS A CA 1
ATOM 919 C C . LYS A 1 111 ? 7.893 -4.991 2.076 1.00 94.19 111 LYS A C 1
ATOM 921 O O . LYS A 1 111 ? 8.158 -5.041 0.878 1.00 94.19 111 LYS A O 1
ATOM 926 N N . ILE A 1 112 ? 6.657 -5.033 2.552 1.00 96.25 112 ILE A N 1
ATOM 927 C CA . ILE A 1 112 ? 5.438 -5.062 1.750 1.00 96.25 112 ILE A CA 1
ATOM 928 C C . ILE A 1 112 ? 4.892 -3.637 1.668 1.00 96.25 112 ILE A C 1
ATOM 930 O O . ILE A 1 112 ? 4.451 -3.070 2.670 1.00 96.25 112 ILE A O 1
ATOM 934 N N . TYR A 1 113 ? 4.941 -3.051 0.475 1.00 96.31 113 TYR A N 1
ATOM 935 C CA . TYR A 1 113 ? 4.506 -1.672 0.232 1.00 96.31 113 TYR A CA 1
ATOM 936 C C . TYR A 1 113 ? 3.060 -1.580 -0.251 1.00 96.31 113 TYR A C 1
ATOM 938 O O . TYR A 1 113 ? 2.453 -0.519 -0.140 1.00 96.31 113 TYR A O 1
ATOM 946 N N . ILE A 1 114 ? 2.500 -2.664 -0.787 1.00 97.12 114 ILE A N 1
ATOM 947 C CA . ILE A 1 114 ? 1.141 -2.694 -1.325 1.00 97.12 114 ILE A CA 1
ATOM 948 C C . ILE A 1 114 ? 0.435 -3.919 -0.728 1.00 97.12 114 ILE A C 1
ATOM 950 O O . ILE A 1 114 ? 0.299 -4.948 -1.389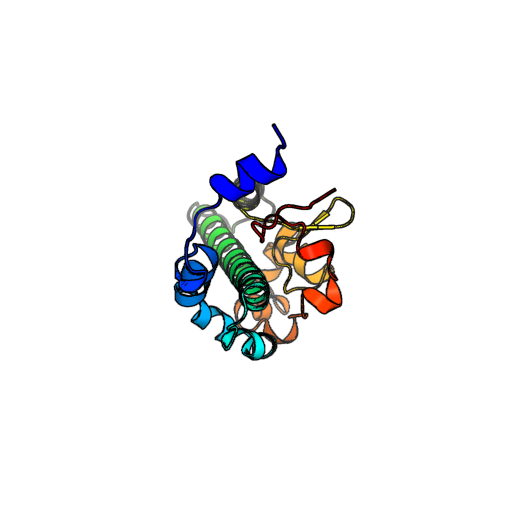 1.00 97.12 114 ILE A O 1
ATOM 954 N N . PRO A 1 115 ? 0.005 -3.861 0.545 1.00 96.12 115 PRO A N 1
ATOM 955 C CA . PRO A 1 115 ? -0.561 -5.015 1.247 1.00 96.12 115 PRO A CA 1
ATOM 956 C C . PRO A 1 115 ? -1.961 -5.442 0.763 1.00 96.12 115 PRO A C 1
ATOM 958 O O . PRO A 1 115 ? -2.617 -6.228 1.425 1.00 96.12 115 PRO A O 1
ATOM 961 N N . ILE A 1 116 ? -2.424 -4.952 -0.384 1.00 96.94 116 ILE A N 1
ATOM 962 C CA . ILE A 1 116 ? -3.610 -5.458 -1.095 1.00 96.94 116 ILE A CA 1
ATOM 963 C C . ILE A 1 116 ? -3.248 -6.490 -2.166 1.00 96.94 116 ILE A C 1
ATOM 965 O O . ILE A 1 116 ? -4.122 -7.036 -2.823 1.00 96.94 116 ILE A O 1
ATOM 969 N N . PHE A 1 117 ? -1.959 -6.740 -2.369 1.00 96.56 117 PHE A N 1
ATOM 970 C CA . PHE A 1 117 ? -1.437 -7.722 -3.304 1.00 96.56 117 PHE A CA 1
ATOM 971 C C . PHE A 1 117 ? -0.763 -8.854 -2.553 1.00 96.56 117 PHE A C 1
ATOM 973 O O . PHE A 1 117 ? -0.241 -8.647 -1.463 1.00 96.56 117 PHE A O 1
ATOM 980 N N . SER A 1 118 ? -0.704 -10.038 -3.161 1.00 94.75 118 SER A N 1
ATOM 981 C CA . SER A 1 118 ? 0.092 -11.138 -2.621 1.00 94.75 118 SER A CA 1
ATOM 982 C C . SER A 1 118 ? 1.582 -10.781 -2.566 1.00 94.75 118 SER A C 1
ATOM 984 O O . SER A 1 118 ? 2.053 -9.809 -3.175 1.00 94.75 118 SER A O 1
ATOM 986 N N . LYS A 1 119 ? 2.358 -11.610 -1.861 1.00 93.62 119 LYS A N 1
ATOM 987 C CA . LYS A 1 119 ? 3.817 -11.462 -1.787 1.00 93.62 119 LYS A CA 1
ATOM 988 C C . LYS A 1 119 ? 4.451 -11.426 -3.185 1.00 93.62 119 LYS A C 1
ATOM 990 O O . LYS A 1 119 ? 5.196 -10.504 -3.502 1.00 93.62 119 LYS A O 1
ATOM 995 N N . THR A 1 120 ? 4.076 -12.373 -4.041 1.00 91.94 120 THR A N 1
ATOM 996 C CA . THR A 1 120 ? 4.607 -12.513 -5.404 1.00 91.94 120 THR A CA 1
ATOM 997 C C . THR A 1 120 ? 4.324 -11.292 -6.273 1.00 91.94 120 THR A C 1
ATOM 999 O O . THR A 1 120 ? 5.161 -10.886 -7.072 1.00 91.94 120 THR A O 1
ATOM 1002 N N . VAL A 1 121 ? 3.151 -10.672 -6.126 1.00 93.62 121 VAL A N 1
ATOM 1003 C CA . VAL A 1 121 ? 2.834 -9.453 -6.879 1.00 93.62 121 VAL A CA 1
ATOM 1004 C C . VAL A 1 121 ? 3.604 -8.259 -6.308 1.00 93.62 121 VAL A C 1
ATOM 1006 O O . VAL A 1 121 ? 4.156 -7.482 -7.082 1.00 93.62 121 VAL A O 1
ATOM 1009 N N . ASN A 1 122 ? 3.746 -8.142 -4.982 1.00 94.00 122 ASN A N 1
ATOM 1010 C CA . ASN A 1 122 ? 4.590 -7.109 -4.366 1.00 94.00 122 ASN A CA 1
ATOM 1011 C C . ASN A 1 122 ? 6.054 -7.177 -4.839 1.00 94.00 122 ASN A C 1
ATOM 1013 O O . ASN A 1 122 ? 6.656 -6.131 -5.062 1.00 94.00 122 ASN A O 1
ATOM 1017 N N . GLU A 1 123 ? 6.612 -8.371 -5.060 1.00 92.25 123 GLU A N 1
ATOM 1018 C CA . GLU A 1 123 ? 7.968 -8.546 -5.611 1.00 92.25 123 GLU A CA 1
ATOM 1019 C C . GLU A 1 123 ? 8.130 -7.910 -7.002 1.00 92.25 123 GLU A C 1
ATOM 1021 O O . GLU A 1 123 ? 9.194 -7.387 -7.340 1.00 92.25 123 GLU A O 1
ATOM 1026 N N . ILE A 1 124 ? 7.065 -7.877 -7.810 1.00 92.12 124 ILE A N 1
ATOM 1027 C CA . ILE A 1 124 ? 7.075 -7.157 -9.091 1.00 92.12 124 ILE A CA 1
ATOM 1028 C C . ILE A 1 124 ? 7.233 -5.657 -8.835 1.00 92.12 124 ILE A C 1
ATOM 1030 O O . ILE A 1 124 ? 8.041 -5.003 -9.491 1.00 92.12 124 ILE A O 1
ATOM 1034 N N . TYR A 1 125 ? 6.515 -5.125 -7.848 1.00 91.31 125 TYR A N 1
ATOM 1035 C CA . TYR A 1 125 ? 6.553 -3.710 -7.485 1.00 91.31 125 TYR A CA 1
ATOM 1036 C C . TYR A 1 125 ? 7.824 -3.276 -6.758 1.00 91.31 125 TYR A C 1
ATOM 1038 O O . TYR A 1 125 ? 8.032 -2.076 -6.648 1.00 91.31 125 TYR A O 1
ATOM 1046 N N . THR A 1 126 ? 8.670 -4.189 -6.276 1.00 89.00 126 THR A N 1
ATOM 1047 C CA . THR A 1 126 ? 9.913 -3.842 -5.561 1.00 89.00 126 THR A CA 1
ATOM 1048 C C . THR A 1 126 ? 11.171 -4.225 -6.333 1.00 89.00 126 THR A C 1
ATOM 1050 O O . THR A 1 126 ? 12.124 -3.451 -6.378 1.00 89.00 126 THR A O 1
ATOM 1053 N N . SER A 1 127 ? 11.186 -5.396 -6.970 1.00 86.31 127 SER A N 1
ATOM 1054 C CA . SER A 1 127 ? 12.377 -5.965 -7.612 1.00 86.31 127 SER A CA 1
ATOM 1055 C C . SER A 1 127 ? 12.290 -6.019 -9.135 1.00 86.31 127 SER A C 1
ATOM 1057 O O . SER A 1 127 ? 13.295 -6.268 -9.797 1.00 86.31 127 SER A O 1
ATOM 1059 N N . SER A 1 128 ? 11.109 -5.837 -9.731 1.00 87.19 128 SER A N 1
ATOM 1060 C CA . SER A 1 128 ? 10.914 -6.009 -11.178 1.00 87.19 128 SER A CA 1
ATOM 1061 C C . SER A 1 128 ? 9.888 -5.037 -11.7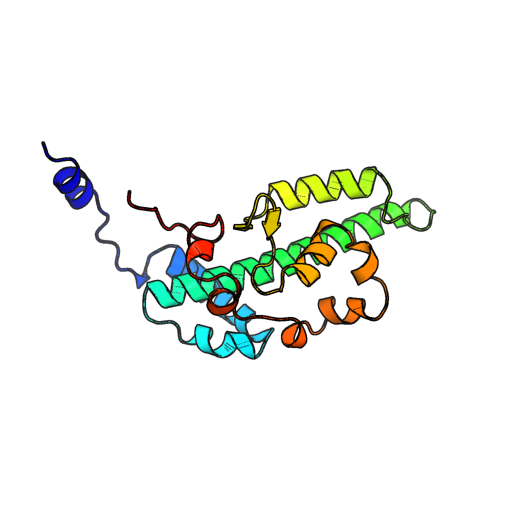74 1.00 87.19 128 SER A C 1
ATOM 1063 O O . SER A 1 128 ? 9.076 -5.438 -12.611 1.00 87.19 128 SER A O 1
ATOM 1065 N N . LEU A 1 129 ? 9.923 -3.751 -11.387 1.00 88.06 129 LEU A N 1
ATOM 1066 C CA . LEU A 1 129 ? 8.943 -2.754 -11.864 1.00 88.06 129 LEU A CA 1
ATOM 1067 C C . LEU A 1 129 ? 8.940 -2.614 -13.388 1.00 88.06 129 LEU A C 1
ATOM 1069 O O . LEU A 1 129 ? 7.913 -2.315 -13.990 1.00 88.06 129 LEU A O 1
ATOM 1073 N N . ASN A 1 130 ? 10.076 -2.869 -14.031 1.00 85.50 130 ASN A N 1
ATOM 1074 C CA . ASN A 1 130 ? 10.203 -2.879 -15.483 1.00 85.50 130 ASN A CA 1
ATOM 1075 C C . ASN A 1 130 ? 9.240 -3.854 -16.175 1.00 85.50 130 ASN A C 1
ATOM 1077 O O . ASN A 1 130 ? 8.835 -3.614 -17.315 1.00 85.50 130 ASN A O 1
ATOM 1081 N N . LYS A 1 131 ? 8.823 -4.925 -15.489 1.00 86.94 131 LYS A N 1
ATOM 1082 C CA . LYS A 1 131 ? 7.810 -5.853 -15.995 1.00 86.94 131 LYS A CA 1
ATOM 1083 C C . LYS A 1 131 ? 6.451 -5.178 -16.165 1.00 86.94 131 LYS A C 1
ATOM 1085 O O . LYS A 1 131 ? 5.747 -5.552 -17.095 1.00 86.94 131 LYS A O 1
ATOM 1090 N N . LEU A 1 132 ? 6.114 -4.151 -15.374 1.00 86.62 132 LEU A N 1
ATOM 1091 C CA . LEU A 1 132 ? 4.850 -3.404 -15.491 1.00 86.62 132 LEU A CA 1
ATOM 1092 C C . LEU A 1 132 ? 4.699 -2.698 -16.852 1.00 86.62 132 LEU A C 1
ATOM 1094 O O . LEU A 1 132 ? 3.586 -2.420 -17.288 1.00 86.62 132 LEU A O 1
ATOM 1098 N N . LEU A 1 133 ? 5.799 -2.454 -17.575 1.00 85.25 133 LEU A N 1
ATOM 1099 C CA . LEU A 1 133 ? 5.757 -1.876 -18.924 1.00 85.25 133 LEU A CA 1
ATOM 1100 C C . LEU A 1 133 ? 5.437 -2.915 -20.014 1.00 85.25 133 LEU A C 1
ATOM 1102 O O . LEU A 1 133 ? 5.085 -2.543 -21.137 1.00 85.25 133 LEU A O 1
ATOM 1106 N N . LYS A 1 134 ? 5.533 -4.214 -19.702 1.00 85.94 134 LYS A N 1
ATOM 1107 C CA . LYS A 1 134 ? 5.385 -5.329 -20.647 1.00 85.94 134 LYS A CA 1
ATOM 1108 C C . LYS A 1 134 ? 4.125 -6.149 -20.347 1.00 85.94 134 LYS A C 1
ATOM 1110 O O . LYS A 1 134 ? 3.626 -6.189 -19.225 1.00 85.94 134 LYS A O 1
ATOM 1115 N N . LYS A 1 135 ? 3.577 -6.822 -21.364 1.00 83.38 135 LYS A N 1
ATOM 1116 C CA . LYS A 1 135 ? 2.511 -7.817 -21.149 1.00 83.38 135 LYS A CA 1
ATOM 1117 C C . LYS A 1 135 ? 3.090 -9.046 -20.411 1.00 83.38 135 LYS A C 1
ATOM 1119 O O . LYS A 1 135 ? 4.251 -9.370 -20.654 1.00 83.38 135 LYS A O 1
ATOM 1124 N N . PRO A 1 136 ? 2.316 -9.732 -19.549 1.00 83.38 136 PRO A N 1
ATOM 1125 C CA . PRO A 1 136 ? 0.925 -9.441 -19.185 1.00 83.38 136 PRO A CA 1
ATOM 1126 C C . PRO A 1 136 ? 0.780 -8.352 -18.105 1.00 83.38 136 PRO A C 1
ATOM 1128 O O . PRO A 1 136 ? -0.270 -7.731 -18.020 1.00 83.38 136 PRO A O 1
ATOM 1131 N N . TYR A 1 137 ? 1.835 -8.056 -17.342 1.00 84.75 137 TYR A N 1
ATOM 1132 C CA . TYR A 1 137 ? 1.791 -7.218 -16.133 1.00 84.75 137 TYR A CA 1
ATOM 1133 C C . TYR A 1 137 ? 1.367 -5.765 -16.346 1.00 84.75 137 TYR A C 1
ATOM 1135 O O . TYR A 1 137 ? 0.916 -5.119 -15.407 1.00 84.75 137 TYR A O 1
ATOM 1143 N N . ARG A 1 138 ? 1.428 -5.255 -17.577 1.00 84.81 138 ARG A N 1
ATOM 1144 C CA . ARG A 1 138 ?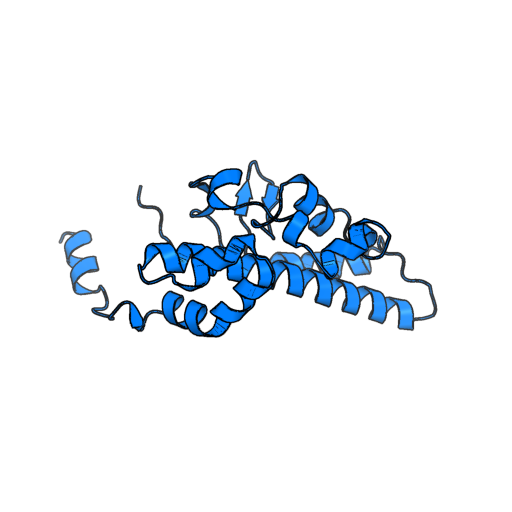 0.845 -3.956 -17.933 1.00 84.81 138 ARG A CA 1
ATOM 1145 C C . ARG A 1 138 ? -0.644 -3.843 -17.581 1.00 84.81 138 ARG A C 1
ATOM 1147 O O . ARG A 1 138 ? -1.127 -2.728 -17.391 1.00 84.81 138 ARG A O 1
ATOM 1154 N N . SER A 1 139 ? -1.379 -4.958 -17.492 1.00 85.69 139 SER A N 1
ATOM 1155 C CA . SER A 1 139 ? -2.771 -4.941 -17.029 1.00 85.69 139 SER A CA 1
ATOM 1156 C C . SER A 1 139 ? -2.900 -4.545 -15.558 1.00 85.69 139 SER A C 1
ATOM 1158 O O . SER A 1 139 ? -3.868 -3.867 -15.238 1.00 85.69 139 SER A O 1
ATOM 1160 N N . LEU A 1 140 ? -1.915 -4.853 -14.701 1.00 87.12 140 LEU A N 1
ATOM 1161 C CA . LEU A 1 140 ? -1.928 -4.497 -13.273 1.00 87.12 140 LEU A CA 1
ATOM 1162 C C . LEU A 1 140 ? -1.994 -2.982 -13.049 1.00 87.12 140 LEU A C 1
ATOM 1164 O O . LEU A 1 140 ? -2.577 -2.520 -12.081 1.00 87.12 140 LEU A O 1
ATOM 1168 N N . MET A 1 141 ? -1.463 -2.183 -13.974 1.00 84.25 141 MET A N 1
ATOM 1169 C CA . MET A 1 141 ? -1.561 -0.724 -13.872 1.00 84.25 141 MET A CA 1
ATOM 1170 C C . MET A 1 141 ? -2.964 -0.191 -14.200 1.00 84.25 141 MET A C 1
ATOM 1172 O O . MET A 1 141 ? -3.275 0.949 -13.875 1.00 84.25 141 MET A O 1
ATOM 1176 N N . LYS A 1 142 ? -3.792 -0.972 -14.908 1.00 82.94 142 LYS A N 1
ATOM 1177 C CA . LYS A 1 142 ? -5.102 -0.536 -15.423 1.00 82.94 142 LYS A CA 1
ATOM 1178 C C . LYS A 1 142 ? -6.282 -1.183 -14.709 1.00 82.94 142 LYS A C 1
ATOM 1180 O O . LYS A 1 142 ? -7.270 -0.512 -14.459 1.00 82.94 142 LYS A O 1
ATOM 1185 N N . ASN A 1 143 ? -6.200 -2.484 -14.463 1.00 86.75 143 ASN A N 1
ATOM 1186 C CA . ASN A 1 143 ? -7.211 -3.269 -13.775 1.00 86.75 143 ASN A CA 1
ATOM 1187 C C . ASN A 1 143 ? -6.478 -4.303 -12.914 1.00 86.75 143 ASN A C 1
ATOM 1189 O O . ASN A 1 143 ? -5.984 -5.314 -13.422 1.00 86.75 143 ASN A O 1
ATOM 1193 N N . PHE A 1 144 ? -6.351 -3.989 -11.628 1.00 91.50 144 PHE A N 1
ATOM 1194 C CA . PHE A 1 144 ? -5.633 -4.804 -10.653 1.00 91.50 144 PHE A CA 1
ATOM 1195 C C . PHE A 1 144 ? -6.556 -5.635 -9.764 1.00 91.50 144 PHE A C 1
ATOM 1197 O O . PHE A 1 144 ? -6.052 -6.360 -8.912 1.00 91.50 144 PHE A O 1
ATOM 1204 N N . ASP A 1 145 ? -7.871 -5.570 -9.977 1.00 90.31 145 ASP A N 1
ATOM 1205 C CA . ASP A 1 145 ? -8.864 -6.203 -9.106 1.00 90.31 145 ASP A CA 1
ATOM 1206 C C . ASP A 1 145 ? -8.636 -7.719 -9.002 1.00 90.31 145 ASP A C 1
ATOM 1208 O O . ASP A 1 145 ? -8.557 -8.284 -7.917 1.00 90.31 145 ASP A O 1
ATOM 1212 N N . ALA A 1 146 ? -8.346 -8.370 -10.133 1.00 88.75 146 ALA A N 1
ATOM 1213 C CA . ALA A 1 146 ? -8.029 -9.800 -10.177 1.00 88.75 146 ALA A CA 1
ATOM 1214 C C . ALA A 1 146 ? -6.715 -10.188 -9.464 1.00 88.75 146 ALA A C 1
ATOM 1216 O O . ALA A 1 146 ? -6.474 -11.370 -9.226 1.00 88.75 146 ALA A O 1
ATOM 1217 N N . ALA A 1 147 ? -5.840 -9.223 -9.168 1.00 92.12 147 ALA A N 1
ATOM 1218 C CA . ALA A 1 147 ? -4.597 -9.440 -8.426 1.00 92.12 147 ALA A CA 1
ATOM 1219 C C . ALA A 1 147 ? -4.722 -9.067 -6.940 1.00 92.12 147 ALA A C 1
ATOM 1221 O O . ALA A 1 147 ? -3.782 -9.314 -6.176 1.00 92.12 147 ALA A O 1
ATOM 1222 N N . CYS A 1 148 ? -5.849 -8.469 -6.541 1.00 94.94 148 CYS A N 1
ATOM 1223 C CA . CYS A 1 148 ? -6.119 -8.113 -5.161 1.00 94.94 148 CYS A CA 1
ATOM 1224 C C . CYS A 1 148 ? -6.319 -9.355 -4.292 1.00 94.94 148 CYS A C 1
ATOM 1226 O O . CYS A 1 148 ? -6.903 -10.357 -4.699 1.00 94.94 148 CYS A O 1
ATOM 1228 N N . VAL A 1 149 ? -5.878 -9.242 -3.048 1.00 96.06 149 VAL A N 1
ATOM 1229 C CA . VAL A 1 149 ? -6.220 -10.139 -1.946 1.00 96.06 149 VAL A CA 1
ATOM 1230 C C . VAL A 1 149 ? -6.826 -9.305 -0.825 1.00 96.06 149 VAL A C 1
ATOM 1232 O O . VAL A 1 149 ? -6.545 -8.107 -0.728 1.00 96.06 149 VAL A O 1
ATOM 1235 N N . ASP A 1 150 ? -7.634 -9.916 0.043 1.00 95.31 150 ASP A N 1
ATOM 1236 C CA . ASP A 1 150 ? -8.005 -9.245 1.287 1.00 95.31 150 ASP A CA 1
ATOM 1237 C C . ASP A 1 150 ? -6.759 -9.212 2.203 1.00 95.31 150 ASP A C 1
ATOM 1239 O O . ASP A 1 150 ? -6.240 -10.276 2.565 1.00 95.31 150 ASP A O 1
ATOM 1243 N N . PRO A 1 151 ? -6.243 -8.018 2.573 1.00 95.75 151 PRO A N 1
ATOM 1244 C CA . PRO A 1 151 ? -5.056 -7.897 3.418 1.00 95.75 151 PRO A CA 1
ATOM 1245 C C . PRO A 1 151 ? -5.196 -8.620 4.754 1.00 95.75 151 PRO A C 1
ATOM 1247 O O . PRO A 1 151 ? -4.215 -9.125 5.297 1.00 95.75 151 PRO A O 1
ATOM 1250 N N . PHE A 1 152 ? -6.397 -8.606 5.319 1.00 95.44 152 PHE A N 1
ATOM 1251 C CA . PHE A 1 152 ? -6.668 -9.083 6.666 1.00 95.44 152 PHE A CA 1
ATOM 1252 C C . PHE A 1 152 ? -6.768 -10.602 6.704 1.00 95.44 152 PHE A C 1
ATOM 1254 O O . PHE A 1 152 ? -6.365 -11.195 7.701 1.00 95.44 152 PHE A O 1
ATOM 1261 N N . ASP A 1 153 ? -7.216 -11.217 5.612 1.00 95.31 153 ASP A N 1
ATOM 1262 C CA . ASP A 1 153 ? -7.222 -12.671 5.469 1.00 95.31 153 ASP A CA 1
ATOM 1263 C C . ASP A 1 153 ? -5.835 -13.193 5.066 1.00 95.31 153 ASP A C 1
ATOM 1265 O O . ASP A 1 153 ? -5.351 -14.171 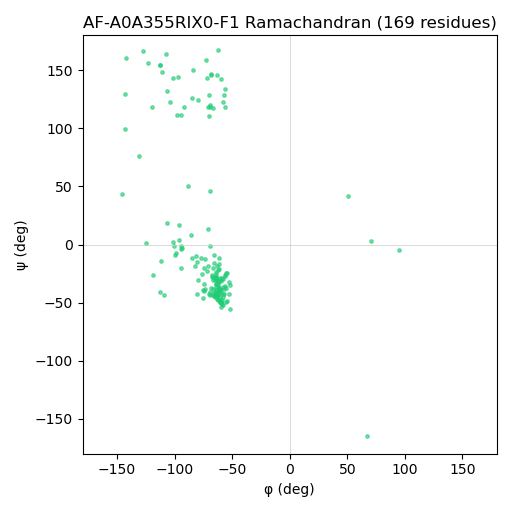5.631 1.00 95.31 153 ASP A O 1
ATOM 1269 N N . TYR A 1 154 ? -5.154 -12.521 4.128 1.00 96.38 154 TYR A N 1
ATOM 1270 C CA . TYR A 1 154 ? -3.862 -12.978 3.603 1.00 96.38 154 TYR A CA 1
ATOM 1271 C C . TYR A 1 154 ? -2.696 -12.746 4.578 1.00 96.38 154 TYR A C 1
ATOM 1273 O O . TYR A 1 154 ? -1.860 -13.629 4.772 1.00 96.38 154 TYR A O 1
ATOM 1281 N N . TYR A 1 155 ? -2.608 -11.557 5.184 1.00 94.81 155 TYR A N 1
ATOM 1282 C CA . TYR A 1 155 ? -1.525 -11.192 6.110 1.00 94.81 155 TYR A CA 1
ATOM 1283 C C . TYR A 1 155 ? -1.913 -11.321 7.585 1.00 94.81 155 TYR A C 1
ATOM 1285 O O . TYR A 1 155 ? -1.050 -11.187 8.457 1.00 94.81 155 TYR A O 1
ATOM 1293 N N . GLY A 1 156 ? -3.191 -11.561 7.883 1.00 93.69 156 GLY A N 1
ATOM 1294 C CA . GLY A 1 156 ? -3.680 -11.699 9.247 1.00 93.69 156 GLY A CA 1
ATOM 1295 C C . GLY A 1 156 ? -3.603 -10.407 10.065 1.00 93.69 156 GLY A C 1
ATOM 1296 O O . GLY A 1 156 ? -3.400 -9.297 9.567 1.00 93.69 156 GLY A O 1
ATOM 1297 N N . SER A 1 157 ? -3.728 -10.558 11.383 1.00 91.62 157 SER A N 1
ATOM 1298 C CA . SER A 1 157 ? -3.725 -9.442 12.336 1.00 91.62 157 SER A CA 1
ATOM 1299 C C . SER A 1 157 ? -2.382 -8.709 12.435 1.00 91.62 157 SER A C 1
ATOM 1301 O O . SER A 1 157 ? -2.341 -7.548 12.846 1.00 91.62 157 SER A O 1
ATOM 1303 N N . SER A 1 158 ? -1.275 -9.329 12.021 1.00 92.19 158 SER A N 1
ATOM 1304 C CA . SER A 1 158 ? 0.048 -8.700 12.072 1.00 92.19 158 SER A CA 1
ATOM 1305 C C . SER A 1 158 ? 0.162 -7.452 11.200 1.00 92.19 158 SER A C 1
ATOM 1307 O O . SER A 1 158 ? 0.986 -6.586 11.489 1.00 92.19 158 SER A O 1
ATOM 1309 N N . ILE A 1 159 ? -0.693 -7.310 10.185 1.00 94.06 159 ILE A N 1
ATOM 1310 C CA . ILE A 1 159 ? -0.720 -6.137 9.311 1.00 94.06 159 ILE A CA 1
ATOM 1311 C C . ILE A 1 159 ? -1.095 -4.844 10.048 1.00 94.06 159 ILE A C 1
ATOM 1313 O O . ILE A 1 159 ? -0.717 -3.751 9.625 1.00 94.06 159 ILE A O 1
ATOM 1317 N N . PHE A 1 160 ? -1.795 -4.946 11.182 1.00 93.00 160 PHE A N 1
ATOM 1318 C CA . PHE A 1 160 ? -2.130 -3.785 12.003 1.00 93.00 160 PHE A CA 1
ATOM 1319 C C . PHE A 1 160 ? -0.907 -3.221 12.732 1.00 93.00 160 PHE A C 1
ATOM 1321 O O . PHE A 1 160 ? -0.889 -2.031 13.038 1.00 93.00 160 PHE A O 1
ATOM 1328 N N . ASN A 1 161 ? 0.136 -4.031 12.933 1.00 90.38 161 ASN A N 1
ATOM 1329 C CA . ASN A 1 161 ? 1.437 -3.607 13.446 1.00 90.38 161 ASN A CA 1
ATOM 1330 C C . ASN A 1 161 ? 2.365 -3.160 12.299 1.00 90.38 161 ASN A C 1
ATOM 1332 O O . ASN A 1 161 ? 3.486 -3.646 12.144 1.00 90.38 161 ASN A O 1
ATOM 1336 N N . SER A 1 162 ? 1.867 -2.278 11.436 1.00 92.56 162 SER A N 1
ATOM 1337 C CA . SER A 1 162 ? 2.599 -1.748 10.283 1.00 92.56 162 SER A CA 1
ATOM 1338 C C . SER A 1 162 ? 2.573 -0.226 10.264 1.00 92.56 162 SER A C 1
ATOM 1340 O O . SER A 1 162 ? 1.739 0.403 10.914 1.00 92.56 162 SER A O 1
ATOM 1342 N N . TYR A 1 163 ? 3.429 0.377 9.435 1.00 92.25 163 TYR A N 1
ATOM 1343 C CA . TYR A 1 163 ? 3.435 1.827 9.220 1.00 92.25 163 TYR A CA 1
ATOM 1344 C C . TYR A 1 163 ? 2.193 2.340 8.466 1.00 92.25 163 TYR A C 1
ATOM 1346 O O . TYR A 1 163 ? 2.050 3.545 8.254 1.00 92.25 163 TYR A O 1
ATOM 1354 N N . PHE A 1 164 ? 1.276 1.451 8.067 1.00 92.38 164 PHE A N 1
ATOM 1355 C CA . PHE A 1 164 ? -0.019 1.841 7.515 1.00 92.38 164 PHE A CA 1
ATOM 1356 C C . PHE A 1 164 ? -1.003 2.303 8.585 1.00 92.38 164 PHE A C 1
ATOM 1358 O O . PHE A 1 164 ? -1.895 3.091 8.271 1.00 92.38 164 PHE A O 1
ATOM 1365 N N . THR A 1 165 ? -0.844 1.858 9.833 1.00 89.38 165 THR A N 1
ATOM 1366 C CA . THR A 1 165 ? -1.729 2.247 10.932 1.00 89.38 165 THR A CA 1
ATOM 1367 C C . THR A 1 165 ? -1.023 3.206 11.889 1.00 89.38 165 THR A C 1
ATOM 1369 O O . THR A 1 165 ? 0.195 3.370 11.872 1.00 89.38 165 THR A O 1
ATOM 1372 N N . ARG A 1 166 ? -1.813 3.884 12.724 1.00 84.00 166 ARG A N 1
ATOM 1373 C CA . ARG A 1 166 ? -1.320 4.676 13.864 1.00 84.00 166 ARG A CA 1
ATOM 1374 C C . ARG A 1 166 ? -1.616 3.988 15.197 1.00 84.00 166 ARG A C 1
ATOM 1376 O O . ARG A 1 166 ? -1.664 4.649 16.232 1.00 84.00 166 ARG A O 1
ATOM 1383 N N . LEU A 1 167 ? -1.896 2.685 15.163 1.00 82.38 167 LEU A N 1
ATOM 1384 C CA . LEU A 1 167 ? -2.189 1.915 16.363 1.00 82.38 167 LEU A CA 1
ATOM 1385 C C . LEU A 1 167 ? -0.907 1.728 17.177 1.00 82.38 167 LEU A C 1
ATOM 1387 O O . LEU A 1 167 ? 0.177 1.553 16.626 1.00 82.38 167 LEU A O 1
ATOM 1391 N N . ILE A 1 168 ? -1.047 1.772 18.498 1.00 74.75 168 ILE A N 1
ATOM 1392 C CA . ILE A 1 168 ? 0.051 1.539 19.433 1.00 74.75 168 ILE A CA 1
ATOM 1393 C C . ILE A 1 168 ? -0.141 0.140 20.008 1.00 74.75 168 ILE A C 1
ATOM 1395 O O . ILE A 1 168 ? -1.186 -0.153 20.587 1.00 74.75 168 ILE A O 1
ATOM 1399 N N . LEU A 1 169 ? 0.864 -0.718 19.838 1.00 73.88 169 LEU A N 1
ATOM 1400 C CA . LEU A 1 169 ? 0.883 -2.035 20.464 1.00 73.88 169 LEU A CA 1
ATOM 1401 C C . LEU A 1 169 ? 1.067 -1.865 21.978 1.00 73.88 169 LEU A C 1
ATOM 1403 O O . LEU A 1 169 ? 2.078 -1.316 22.419 1.00 73.88 169 LEU A O 1
ATOM 1407 N N . LEU A 1 170 ? 0.103 -2.345 22.763 1.00 73.19 170 LEU A N 1
ATOM 1408 C CA . LEU A 1 170 ? 0.247 -2.466 24.213 1.00 73.19 170 LEU A CA 1
ATOM 1409 C C . LEU A 1 170 ? 0.950 -3.797 24.511 1.00 73.19 170 LEU A C 1
ATOM 1411 O O . LEU A 1 170 ? 0.531 -4.833 23.993 1.00 73.19 170 LEU A O 1
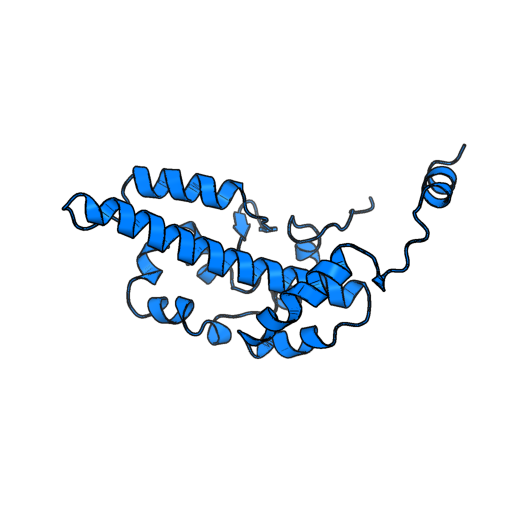ATOM 1415 N N . LYS A 1 171 ? 2.048 -3.742 25.269 1.00 58.19 171 LYS A N 1
ATOM 1416 C CA . LYS A 1 171 ? 2.788 -4.914 25.754 1.00 58.19 171 LYS A CA 1
ATOM 1417 C C . LYS A 1 171 ? 2.351 -5.265 27.165 1.00 58.19 171 LYS A C 1
ATOM 1419 O O . LYS A 1 171 ? 2.104 -4.305 27.929 1.00 58.19 171 LYS A O 1
#

Sequence (171 aa):
MDLFLTLEKKQRKQNYQQCSEMKFFLENVSILNEAELFNIYKKASKPFDVVRANLIIRAIQNKDYIERSYLKIVKSDTLKGNEPDPNSPKIKDALELVFKSLPYYLLNKEKIYIPIFSKTVNEIYTSSLNKLLKKPYRSLMKNFDAACVDPFDYYGSSIFNSYFTRLILLK

Mean predicted aligned error: 6.99 Å

Radius of gyration: 18.84 Å; Cα contacts (8 Å, |Δi|>4): 164; chains: 1; bounding box: 41×28×67 Å

pLDDT: mean 87.15, std 10.11, range [55.62, 97.44]

Solvent-accessible surface area (backbone atoms only — not comparable to full-atom values): 10072 Å² total; per-residue (Å²): 132,61,67,64,64,54,49,59,74,66,50,76,91,64,59,67,83,75,33,71,67,46,48,53,35,71,77,44,46,73,62,37,71,74,28,76,88,43,50,76,43,66,73,46,80,50,77,66,44,38,53,54,34,40,36,52,45,51,17,53,50,40,48,52,48,52,54,53,49,49,55,51,53,46,49,64,47,31,76,73,78,44,86,56,61,78,80,36,67,69,55,50,56,55,47,52,58,55,58,71,76,51,55,37,32,76,55,99,91,40,79,40,51,33,56,41,36,48,73,76,57,41,46,35,72,73,78,37,54,67,48,46,81,34,86,74,46,39,43,54,81,78,61,40,48,93,56,51,47,60,40,62,77,75,58,32,78,64,57,56,78,19,60,62,45,90,70,80,86,85,129

Foldseek 3Di:
DDPVVVCVVVPPPDDLCPDPLVVLCVVQLVLLVLAPVSPVLSPDDDSVSSLLNLLQSLLSVLVLQLLVQLVVQQVVQVVVPDNRDCPDPSSVVSSVVSVVPAWFQQDPNDTQRRLQADPVVSCCSNPNVVCCVDPPNVVCNPRVNVRGDSSCVRVNPSRCVISSGPDDDDD

Secondary structure (DSSP, 8-state):
--HHHHHHHHS----GGGSHHHHHHHHHGGGGGGSGGGGGGGG--SHHHHHHHHHHHHHHHHHHHHHHHHHHHHHHHHTTSS---TT-HHHHHHHHHHHHTS--EEETTEEES-TTB-HHHHHHHHH-GGGGGSTTGGGTTT--GGGB--HHHHSGGGGGSSTT-------